Protein AF-P0CY68-F1 (afdb_monomer_lite)

Secondary structure (DSSP, 8-state):
-THHHHHHHHHHHHH---TTTSPB-TT-B-SSGGGBSSS-EETTEE-

Organism: Conus bullatus (NCBI:txid89438)

Structure (mmCIF, N/CA/C/O backbone):
data_AF-P0CY68-F1
#
_entry.id   AF-P0CY68-F1
#
loop_
_atom_site.group_PDB
_atom_site.id
_atom_site.type_symbol
_atom_site.label_atom_id
_atom_site.label_alt_id
_atom_site.label_comp_id
_atom_site.label_asym_id
_atom_site.label_entity_id
_atom_site.label_seq_id
_atom_site.pdbx_PDB_ins_code
_atom_site.Cartn_x
_atom_site.Cartn_y
_atom_site.Cartn_z
_atom_site.occupancy
_atom_site.B_iso_or_equiv
_atom_site.auth_seq_id
_atom_site.auth_comp_id
_atom_site.auth_asym_id
_atom_site.auth_atom_id
_atom_site.pdbx_PDB_model_num
ATOM 1 N N . ASP A 1 1 ? 28.223 6.527 -32.376 1.00 46.03 1 ASP A N 1
ATOM 2 C CA . ASP A 1 1 ? 28.637 5.487 -31.419 1.00 46.03 1 ASP A CA 1
ATOM 3 C C . ASP A 1 1 ? 27.591 5.381 -30.302 1.00 46.03 1 ASP A C 1
ATOM 5 O O . ASP A 1 1 ? 27.280 6.364 -29.640 1.00 46.03 1 ASP A O 1
ATOM 9 N N . SER A 1 2 ? 26.943 4.222 -30.193 1.00 56.69 2 SER A N 1
ATOM 10 C CA . SER A 1 2 ? 25.663 4.008 -29.492 1.00 56.69 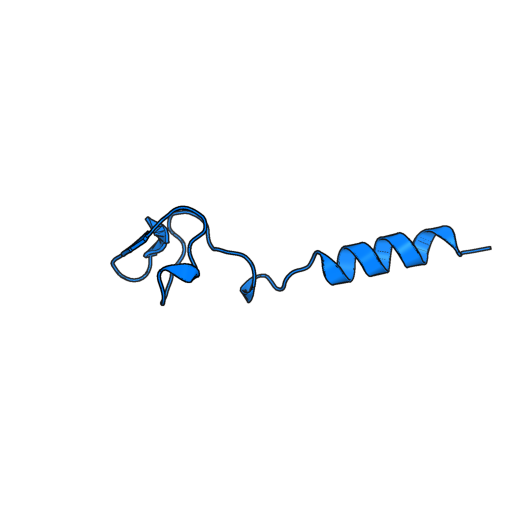2 SER A CA 1
ATOM 11 C C . SER A 1 2 ? 25.788 3.785 -27.976 1.00 56.69 2 SER A C 1
ATOM 13 O O . SER A 1 2 ? 24.842 3.300 -27.345 1.00 56.69 2 SER A O 1
ATOM 15 N N . ARG A 1 3 ? 26.932 4.148 -27.373 1.00 62.66 3 ARG A N 1
ATOM 16 C CA . ARG A 1 3 ? 27.236 3.941 -25.942 1.00 62.66 3 ARG A CA 1
ATOM 17 C C . ARG A 1 3 ? 26.210 4.582 -24.993 1.00 62.66 3 ARG A C 1
ATOM 19 O O . ARG A 1 3 ? 25.953 4.035 -23.926 1.00 62.66 3 ARG A O 1
ATOM 26 N N . GLY A 1 4 ? 25.557 5.679 -25.388 1.00 60.38 4 GLY A N 1
ATOM 27 C CA . GLY A 1 4 ? 24.620 6.409 -24.518 1.00 60.38 4 GLY A CA 1
ATOM 28 C C . GLY A 1 4 ? 23.300 5.688 -24.194 1.00 60.38 4 GLY A C 1
ATOM 29 O O . GLY A 1 4 ? 22.673 5.976 -23.178 1.00 60.38 4 GLY A O 1
ATOM 30 N N . THR A 1 5 ? 22.853 4.731 -25.018 1.00 64.25 5 THR A N 1
ATOM 31 C CA . THR A 1 5 ? 21.504 4.138 -24.868 1.00 64.25 5 THR A CA 1
ATOM 32 C C . THR A 1 5 ? 21.473 2.810 -24.108 1.00 64.25 5 THR A C 1
ATOM 34 O O . THR A 1 5 ? 20.401 2.388 -23.662 1.00 64.25 5 THR A O 1
ATOM 37 N N . GLN A 1 6 ? 22.621 2.143 -23.928 1.00 62.00 6 GLN A N 1
ATOM 38 C CA . GLN A 1 6 ? 22.691 0.892 -23.163 1.00 62.00 6 GLN A CA 1
ATOM 3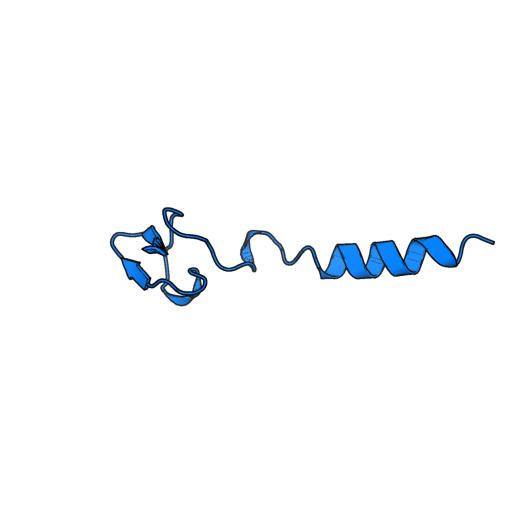9 C C . GLN A 1 6 ? 22.621 1.136 -21.653 1.00 62.00 6 GLN A C 1
ATOM 41 O O . GLN A 1 6 ? 21.866 0.436 -20.977 1.00 62.00 6 GLN A O 1
ATOM 46 N N . LEU A 1 7 ? 23.314 2.160 -21.133 1.00 63.12 7 LEU A N 1
ATOM 47 C CA . LEU A 1 7 ? 23.317 2.460 -19.694 1.00 63.12 7 LEU A CA 1
ATOM 48 C C . LEU A 1 7 ? 21.910 2.754 -19.164 1.00 63.12 7 LEU A C 1
ATOM 50 O O . LEU A 1 7 ? 21.484 2.156 -18.178 1.00 63.12 7 LEU A O 1
ATOM 54 N N . HIS A 1 8 ? 21.129 3.581 -19.865 1.00 63.16 8 HIS A N 1
ATOM 55 C CA . HIS A 1 8 ? 19.746 3.837 -19.459 1.00 63.16 8 HIS A CA 1
ATOM 56 C C . HIS A 1 8 ? 18.872 2.579 -19.497 1.00 63.16 8 HIS A C 1
ATOM 58 O O . HIS A 1 8 ? 18.041 2.390 -18.610 1.00 63.16 8 HIS A O 1
ATOM 64 N N . ARG A 1 9 ? 19.055 1.686 -20.479 1.00 61.50 9 ARG A N 1
ATOM 65 C CA . ARG A 1 9 ? 18.283 0.435 -20.548 1.00 61.50 9 ARG A CA 1
ATOM 66 C C . ARG A 1 9 ? 18.639 -0.533 -19.422 1.00 61.50 9 ARG A C 1
ATOM 68 O O . ARG A 1 9 ? 17.728 -1.146 -18.871 1.00 61.50 9 ARG A O 1
ATOM 75 N N . ALA A 1 10 ? 19.914 -0.642 -19.056 1.00 61.56 10 ALA A N 1
ATOM 76 C CA . ALA A 1 10 ? 20.355 -1.461 -17.928 1.00 61.56 10 ALA A CA 1
ATOM 77 C C . ALA A 1 10 ? 19.772 -0.950 -16.599 1.00 61.56 10 ALA A C 1
ATOM 79 O O . ALA A 1 10 ? 19.199 -1.731 -15.838 1.00 61.56 10 ALA A O 1
ATOM 80 N N . LEU A 1 11 ? 19.800 0.369 -16.374 1.00 58.88 11 LEU A N 1
ATOM 81 C CA . LEU A 1 11 ? 19.194 0.992 -15.193 1.00 58.88 11 LEU A CA 1
ATOM 82 C C . LEU A 1 11 ? 17.670 0.813 -15.164 1.00 58.88 11 LEU A C 1
ATOM 84 O O . LEU A 1 11 ? 17.098 0.555 -14.104 1.00 58.88 11 LEU A O 1
ATOM 88 N N . ARG A 1 12 ? 16.990 0.869 -16.319 1.00 56.12 12 ARG A N 1
ATOM 89 C CA . ARG A 1 12 ? 15.552 0.567 -16.381 1.00 56.12 12 ARG A CA 1
ATOM 90 C C . ARG A 1 12 ? 15.254 -0.908 -16.136 1.00 56.12 12 ARG A C 1
ATOM 92 O O . ARG A 1 12 ? 14.336 -1.196 -15.385 1.00 56.12 12 ARG A O 1
ATOM 99 N N . LYS A 1 13 ? 16.033 -1.847 -16.681 1.00 55.91 13 LYS A N 1
ATOM 100 C CA . LYS A 1 13 ? 15.856 -3.283 -16.393 1.00 55.91 13 LYS A CA 1
ATOM 101 C C . LYS A 1 13 ? 15.999 -3.594 -14.901 1.00 55.91 13 LYS A C 1
ATOM 103 O O . LYS A 1 13 ? 15.223 -4.393 -14.394 1.00 55.91 13 LYS A O 1
ATOM 108 N N . ALA A 1 14 ? 16.932 -2.940 -14.208 1.00 56.00 14 ALA A N 1
ATOM 109 C CA . ALA A 1 14 ? 17.116 -3.104 -12.766 1.00 56.00 14 ALA A CA 1
ATOM 110 C C . ALA A 1 14 ? 16.021 -2.411 -11.926 1.00 56.00 14 ALA A C 1
ATOM 112 O O . ALA A 1 14 ? 15.647 -2.910 -10.869 1.00 56.00 14 ALA A O 1
ATOM 113 N N . THR A 1 15 ? 15.472 -1.282 -12.391 1.00 54.72 15 THR A N 1
ATOM 114 C CA . THR A 1 15 ? 14.405 -0.536 -11.684 1.00 54.72 15 THR A CA 1
ATOM 115 C C . THR A 1 15 ? 12.988 -1.014 -12.002 1.00 54.72 15 THR A C 1
ATOM 117 O O . THR A 1 15 ? 12.046 -0.697 -11.263 1.00 54.72 15 THR A O 1
ATOM 120 N N . ILE A 1 16 ? 12.811 -1.884 -13.002 1.00 55.62 16 ILE A N 1
ATOM 121 C CA . ILE A 1 16 ? 11.716 -2.857 -12.987 1.00 55.62 16 ILE A CA 1
ATOM 122 C C . ILE A 1 16 ? 12.098 -3.937 -11.967 1.00 55.62 16 ILE A C 1
ATOM 124 O O . ILE A 1 16 ? 12.246 -5.113 -12.289 1.00 55.62 16 ILE A O 1
ATOM 128 N N . LEU A 1 17 ? 12.214 -3.542 -10.692 1.00 54.44 17 LEU A N 1
ATOM 129 C CA . LEU A 1 17 ? 11.791 -4.420 -9.612 1.00 54.44 17 LEU A CA 1
ATOM 130 C C . LEU A 1 17 ? 10.484 -5.013 -10.111 1.00 54.44 17 LEU A C 1
ATOM 132 O O . LEU A 1 17 ? 9.552 -4.248 -10.398 1.00 54.44 17 LEU A O 1
ATOM 136 N N . SER A 1 18 ? 10.477 -6.327 -10.344 1.00 56.53 18 SER A N 1
ATOM 137 C CA . SER A 1 18 ? 9.276 -7.033 -10.775 1.00 56.53 18 SER A CA 1
ATOM 138 C C . SER A 1 18 ? 8.103 -6.472 -9.976 1.00 56.53 18 SER A C 1
ATOM 140 O O . SER A 1 18 ? 8.259 -6.160 -8.795 1.00 56.53 18 SER A O 1
ATOM 142 N N . VAL A 1 19 ? 6.942 -6.270 -10.593 1.00 56.53 19 VAL A N 1
ATOM 143 C CA . VAL A 1 19 ? 5.770 -5.731 -9.874 1.00 56.53 19 VAL A CA 1
ATOM 144 C C . VAL A 1 19 ? 5.522 -6.520 -8.570 1.00 56.53 19 VAL A C 1
ATOM 146 O O . VAL A 1 19 ? 5.076 -5.959 -7.578 1.00 56.53 19 VAL A O 1
ATOM 149 N N . SER A 1 20 ? 5.934 -7.792 -8.549 1.00 60.41 20 SER A N 1
ATOM 150 C CA . SER A 1 20 ? 6.005 -8.693 -7.395 1.00 60.41 20 SER A CA 1
ATOM 151 C C . SER A 1 20 ? 6.954 -8.275 -6.258 1.00 60.41 20 SER A C 1
ATOM 153 O O . SER A 1 20 ? 6.654 -8.563 -5.103 1.00 60.41 20 SER A O 1
ATOM 155 N N . ALA A 1 21 ? 8.099 -7.661 -6.564 1.00 63.69 21 ALA A N 1
ATOM 156 C CA . ALA A 1 21 ? 9.081 -7.158 -5.599 1.00 63.69 21 ALA A CA 1
ATOM 157 C C . ALA A 1 21 ? 8.735 -5.762 -5.062 1.00 63.69 21 ALA A C 1
ATOM 159 O O . ALA A 1 21 ? 9.277 -5.350 -4.038 1.00 63.69 21 ALA A O 1
ATOM 160 N N . ARG A 1 22 ? 7.840 -5.025 -5.729 1.00 75.56 22 ARG A N 1
ATOM 161 C CA . ARG A 1 22 ? 7.321 -3.770 -5.186 1.00 75.56 22 ARG A CA 1
ATOM 162 C C . ARG A 1 22 ? 6.297 -4.080 -4.103 1.00 75.56 22 ARG A C 1
ATOM 164 O O . ARG A 1 22 ? 5.449 -4.960 -4.250 1.00 75.56 22 ARG A O 1
ATOM 171 N N . CYS A 1 23 ? 6.376 -3.334 -3.012 1.00 83.81 23 CYS A N 1
ATOM 172 C CA . CYS A 1 23 ? 5.294 -3.303 -2.051 1.00 83.81 23 CYS A CA 1
ATOM 173 C C . CYS A 1 23 ? 4.005 -2.787 -2.730 1.00 83.81 23 CYS A C 1
ATOM 175 O O . CYS A 1 23 ? 4.040 -2.059 -3.724 1.00 83.81 23 CYS A O 1
ATOM 177 N N . LYS A 1 24 ? 2.855 -3.207 -2.219 1.00 86.62 24 LYS A N 1
ATOM 178 C CA . LYS A 1 24 ? 1.519 -2.942 -2.739 1.00 86.62 24 LYS A CA 1
ATOM 179 C C . LYS A 1 24 ? 0.911 -1.739 -2.021 1.00 86.62 24 LYS A C 1
ATOM 181 O O . LYS A 1 24 ? 1.145 -1.534 -0.827 1.00 86.62 24 LYS A O 1
ATOM 186 N N . LEU A 1 25 ? 0.139 -0.954 -2.766 1.00 86.00 25 LEU A N 1
ATOM 187 C CA . LEU A 1 25 ? -0.576 0.221 -2.261 1.00 86.00 25 LEU A CA 1
ATOM 188 C C . LEU A 1 25 ? -1.869 -0.184 -1.532 1.00 86.00 25 LEU A C 1
ATOM 190 O O . LEU A 1 25 ? -2.235 -1.359 -1.522 1.00 86.00 25 LEU A O 1
ATOM 194 N N . SER A 1 26 ? -2.568 0.791 -0.946 1.00 89.44 26 SER A N 1
ATOM 195 C CA . SER A 1 26 ? -3.865 0.566 -0.293 1.00 89.44 26 SER A CA 1
ATOM 196 C C . SER A 1 26 ? -4.883 -0.096 -1.229 1.00 89.44 26 SER A C 1
ATOM 198 O O . SER A 1 26 ? -4.904 0.188 -2.427 1.00 89.44 26 SER A O 1
ATOM 200 N N . GLY A 1 27 ? -5.703 -1.001 -0.697 1.00 87.12 27 GLY A N 1
ATOM 201 C CA . GLY A 1 27 ? -6.735 -1.751 -1.420 1.00 87.12 27 GLY A CA 1
ATOM 202 C C . GLY A 1 27 ? -6.218 -2.934 -2.244 1.00 87.12 27 GLY A C 1
ATOM 203 O O . GLY A 1 27 ? -7.005 -3.747 -2.729 1.00 87.12 27 GLY A O 1
ATOM 204 N N . TYR A 1 28 ? -4.901 -3.091 -2.394 1.00 89.88 28 TYR A N 1
ATOM 205 C CA . TYR A 1 28 ? -4.345 -4.229 -3.118 1.00 89.88 28 TYR A CA 1
ATOM 206 C C . TYR A 1 28 ? -4.318 -5.486 -2.259 1.00 89.88 28 TYR A C 1
ATOM 208 O O . TYR A 1 28 ? -4.004 -5.464 -1.071 1.00 89.88 28 TYR A O 1
ATOM 216 N N . ARG A 1 29 ? -4.560 -6.628 -2.903 1.00 90.25 29 ARG A N 1
ATOM 217 C CA . ARG A 1 29 ? -4.583 -7.921 -2.223 1.00 90.25 29 ARG A CA 1
ATOM 218 C C . ARG A 1 29 ? -3.198 -8.312 -1.707 1.00 90.25 29 ARG A C 1
ATOM 220 O O . ARG A 1 29 ? -2.240 -8.366 -2.481 1.00 90.25 29 ARG A O 1
ATOM 227 N N . CYS A 1 30 ? -3.084 -8.683 -0.444 1.00 90.31 30 CYS A N 1
ATOM 228 C CA . CYS A 1 30 ? -1.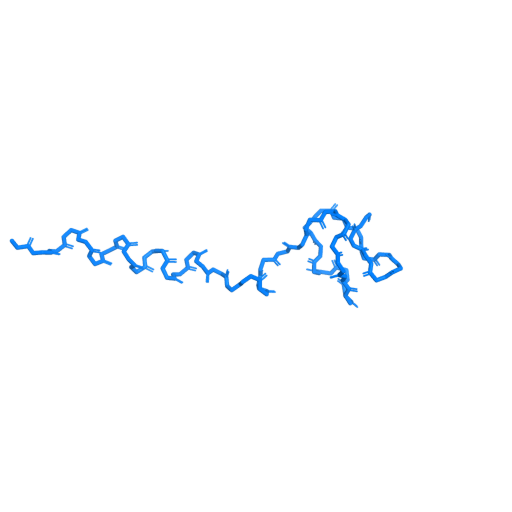863 -9.154 0.198 1.00 90.31 30 CYS A CA 1
ATOM 229 C C . CYS A 1 30 ? -2.086 -10.527 0.850 1.00 90.31 30 CYS A C 1
ATOM 231 O O . CYS A 1 30 ? -3.197 -10.929 1.174 1.00 90.31 30 CYS A O 1
ATOM 233 N N . LYS A 1 31 ? -1.004 -11.284 0.994 1.00 90.31 31 LYS A N 1
ATOM 234 C CA . LYS A 1 31 ? -0.927 -12.552 1.733 1.00 90.31 31 LYS A CA 1
ATOM 235 C C . LYS A 1 31 ? -0.054 -12.420 2.979 1.00 90.31 31 LYS A C 1
ATOM 237 O O . LYS A 1 31 ? -0.126 -13.257 3.868 1.00 90.31 31 LYS A O 1
ATOM 242 N N . ARG A 1 32 ? 0.835 -11.423 3.003 1.00 88.12 32 ARG A N 1
ATOM 243 C CA . ARG A 1 32 ? 1.781 -11.164 4.091 1.00 88.12 32 ARG A CA 1
ATOM 244 C C . ARG A 1 32 ? 1.878 -9.657 4.336 1.00 88.12 32 ARG A C 1
ATOM 246 O O . ARG A 1 32 ? 1.859 -8.912 3.356 1.00 88.12 32 ARG A O 1
ATOM 253 N N . PRO A 1 33 ? 2.080 -9.213 5.589 1.00 84.38 33 PRO A N 1
ATOM 254 C CA . PRO A 1 33 ? 2.204 -7.793 5.940 1.00 84.38 33 PRO A CA 1
ATOM 255 C C . PRO A 1 33 ? 3.310 -7.082 5.155 1.00 84.38 33 PRO A C 1
ATOM 257 O O . PRO A 1 33 ? 3.092 -6.002 4.625 1.00 84.38 33 PRO A O 1
ATOM 260 N N . LYS A 1 34 ? 4.451 -7.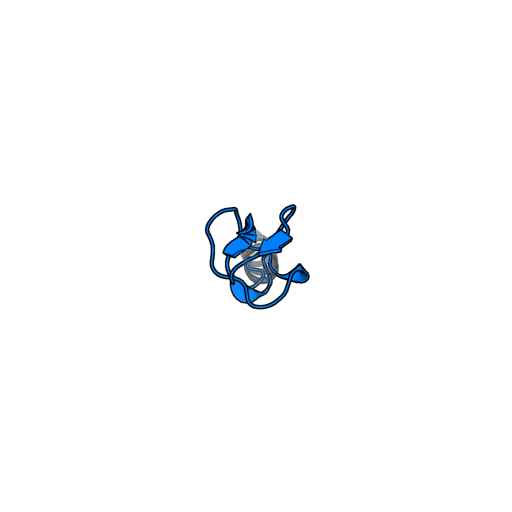748 4.940 1.00 83.81 34 LYS A N 1
ATOM 261 C CA . LYS A 1 34 ? 5.593 -7.209 4.178 1.00 83.81 34 LYS A CA 1
ATOM 262 C C . LYS A 1 34 ? 5.311 -6.933 2.694 1.00 83.81 34 LYS A C 1
ATOM 264 O O . LYS A 1 34 ? 6.173 -6.408 2.002 1.00 83.81 34 LYS A O 1
ATOM 269 N N . GLN A 1 35 ? 4.156 -7.350 2.174 1.00 87.50 35 GLN A N 1
ATOM 270 C CA . GLN A 1 35 ? 3.778 -7.043 0.797 1.00 87.50 35 GLN A CA 1
ATOM 271 C C . GLN A 1 35 ? 3.178 -5.656 0.653 1.00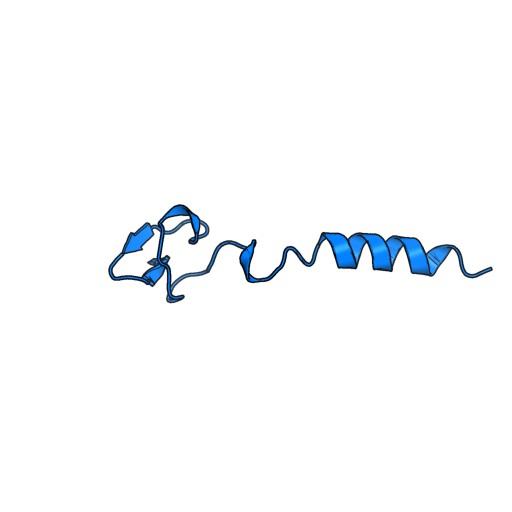 87.50 35 GLN A C 1
ATOM 273 O O . GLN A 1 35 ? 3.075 -5.212 -0.476 1.00 87.50 35 GLN A O 1
ATOM 278 N N . CYS A 1 36 ? 2.756 -4.999 1.728 1.00 89.38 36 CYS A N 1
ATOM 279 C CA . CYS A 1 36 ? 2.178 -3.662 1.695 1.00 89.38 36 CYS A CA 1
ATOM 280 C C . CYS A 1 36 ? 3.271 -2.625 1.967 1.00 89.38 36 CYS A C 1
ATOM 282 O O . CYS A 1 36 ? 4.217 -2.922 2.690 1.00 89.38 36 CYS A O 1
ATOM 284 N N . CYS A 1 37 ? 3.191 -1.441 1.355 1.00 85.44 37 CYS A N 1
ATOM 285 C CA . CYS A 1 37 ? 4.270 -0.449 1.470 1.00 85.44 37 CYS A CA 1
ATOM 286 C C . CYS A 1 37 ? 4.394 0.125 2.881 1.00 85.44 37 CYS A C 1
ATOM 288 O O . CYS A 1 37 ? 5.376 -0.131 3.564 1.00 85.44 37 CYS A O 1
ATOM 290 N N . ASN A 1 38 ? 3.377 0.875 3.303 1.00 86.50 38 ASN A N 1
ATOM 291 C CA . ASN A 1 38 ? 3.307 1.533 4.612 1.00 86.50 38 ASN A CA 1
ATOM 292 C C . ASN A 1 38 ? 2.010 1.162 5.347 1.00 86.50 38 ASN A C 1
ATOM 294 O O . ASN A 1 38 ? 1.539 1.904 6.199 1.00 86.50 38 ASN A O 1
ATOM 298 N N . LEU A 1 39 ? 1.391 0.052 4.946 1.00 88.50 39 LEU A N 1
ATOM 299 C CA . LEU A 1 39 ? 0.092 -0.398 5.435 1.00 88.50 39 LEU A CA 1
ATOM 300 C C . LEU A 1 39 ? 0.220 -1.804 5.991 1.00 88.50 39 LEU A C 1
ATOM 302 O O . 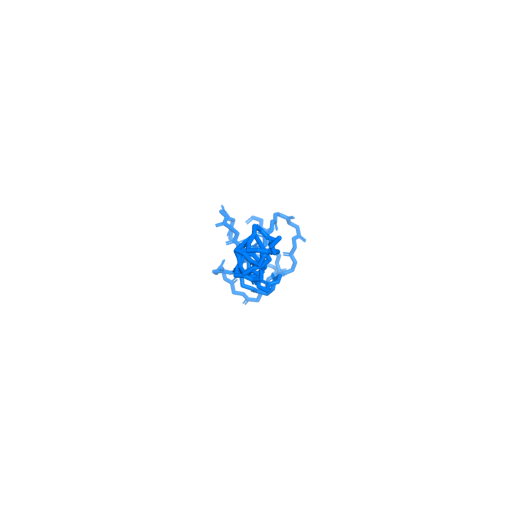LEU A 1 39 ? 1.170 -2.526 5.673 1.00 88.50 39 LEU A O 1
ATOM 306 N N . SER A 1 40 ? -0.754 -2.207 6.794 1.00 90.31 40 SER A N 1
ATOM 307 C CA . SER A 1 40 ? -0.821 -3.579 7.265 1.00 90.31 40 SER A CA 1
ATOM 308 C C . SER A 1 40 ? -1.498 -4.447 6.216 1.00 90.31 40 SER A C 1
ATOM 310 O O . SER A 1 40 ? -2.248 -3.978 5.365 1.00 90.31 40 SER A O 1
ATOM 312 N N . CYS A 1 41 ? -1.221 -5.747 6.261 1.00 91.69 41 CYS A N 1
ATOM 313 C CA . CYS A 1 41 ? -2.017 -6.704 5.508 1.00 91.69 41 CYS A CA 1
ATOM 314 C C . CYS A 1 41 ? -3.141 -7.216 6.410 1.00 91.69 41 CYS A C 1
ATOM 316 O O . CYS A 1 41 ? -2.903 -8.107 7.224 1.00 91.69 41 CYS A O 1
ATOM 318 N N . GLY A 1 42 ? -4.338 -6.648 6.279 1.00 90.56 42 GLY A N 1
ATOM 319 C CA . GLY A 1 42 ? -5.545 -7.049 7.006 1.00 90.56 42 GLY A CA 1
ATOM 320 C C . GLY A 1 42 ? -6.606 -7.580 6.045 1.00 90.56 42 GLY A C 1
ATOM 321 O O . GLY A 1 42 ? -6.775 -7.040 4.960 1.00 90.56 42 GLY A O 1
ATOM 322 N N . ASN A 1 43 ? -7.308 -8.665 6.394 1.00 92.38 43 ASN A N 1
ATOM 323 C CA . ASN A 1 43 ? -8.325 -9.285 5.520 1.00 92.38 43 ASN A CA 1
ATOM 324 C C . ASN A 1 43 ? -7.834 -9.568 4.085 1.00 92.38 43 ASN A C 1
ATOM 326 O O . ASN A 1 43 ? -8.567 -9.404 3.113 1.00 92.38 43 ASN A O 1
ATOM 330 N N . TYR A 1 44 ? -6.573 -9.986 3.941 1.00 91.50 44 TYR A N 1
ATOM 331 C CA . TYR A 1 44 ? -5.917 -10.173 2.642 1.00 91.50 44 TYR A CA 1
ATOM 332 C C . TYR A 1 44 ? -5.823 -8.903 1.781 1.00 91.50 44 TYR A C 1
ATOM 334 O O . TYR A 1 44 ? -5.651 -9.006 0.567 1.00 91.50 44 TYR A O 1
ATOM 342 N N . MET A 1 45 ? -5.900 -7.713 2.372 1.00 92.69 45 MET A N 1
ATOM 343 C CA . MET A 1 45 ? -5.780 -6.423 1.698 1.00 92.69 45 MET A CA 1
ATOM 344 C C . MET A 1 45 ? -4.803 -5.499 2.425 1.00 92.69 45 MET A C 1
ATOM 346 O O . MET A 1 45 ? -4.667 -5.538 3.644 1.00 92.69 45 MET A O 1
ATOM 350 N N . CYS A 1 46 ? -4.083 -4.693 1.654 1.00 90.94 46 CYS A N 1
ATOM 351 C CA . CYS A 1 46 ? -3.249 -3.633 2.191 1.00 90.94 46 CYS A CA 1
ATOM 352 C C . CYS A 1 46 ? -4.140 -2.474 2.629 1.00 90.94 46 CYS A C 1
ATOM 354 O O . CYS A 1 46 ? -4.811 -1.886 1.783 1.00 90.94 46 CYS A O 1
ATOM 356 N N . GLY A 1 47 ? -4.144 -2.164 3.920 1.00 90.56 47 GLY A N 1
ATOM 357 C CA . GLY A 1 47 ? -4.995 -1.150 4.538 1.00 90.56 47 GLY A CA 1
ATOM 358 C C . GLY A 1 47 ? -4.526 -0.784 5.933 1.00 90.56 47 GLY A C 1
ATOM 359 O O . GLY A 1 47 ? -3.719 -1.550 6.516 1.00 90.56 47 GLY A O 1
#

Radius of gyration: 15.95 Å; chains: 1; bounding box: 37×19×39 Å

Foldseek 3Di:
DPVVPVVVVVVVVVVPPPPQNAADDFQDFAPAQVSHDPAGCDPRTGD

pLDDT: mean 74.97, std 15.24, range [46.03, 92.69]

Sequence (47 aa):
DSRGTQLHRALRKATILSVSARCKLSGYRCKRPKQCCNLSCGNYMCG